Protein AF-A0A8C9Z9M4-F1 (afdb_monomer_lite)

Secondary structure (DSSP, 8-state):
-HHHHHHHHHHHHHHHT-----HHHHHTT-SSSPPTTPEEETTEEE----S---HHHHHHHHHHTT--SPPP-SHHHHHHHHHHHHHHHSS------S---HHHHHHHHHHHHHHHHHHHHHHHHHHHHHHHHHHHHHHHHHHHH-TT-HHHHHHHHHHHHHHHHHHHHHHHHHH-

pLDDT: mean 79.21, std 14.7, range [43.72, 97.38]

Structure (mmCIF, N/CA/C/O backbone):
data_AF-A0A8C9Z9M4-F1
#
_entry.id   AF-A0A8C9Z9M4-F1
#
loop_
_atom_site.group_PDB
_atom_site.id
_atom_site.type_symbol
_atom_site.label_atom_id
_atom_site.label_alt_id
_atom_site.label_comp_id
_atom_site.label_asym_id
_atom_site.label_entity_id
_atom_site.label_seq_id
_atom_site.pdbx_PDB_ins_code
_atom_site.Cartn_x
_atom_site.Cartn_y
_atom_site.Cartn_z
_atom_site.occupancy
_atom_site.B_iso_or_equiv
_atom_site.auth_seq_id
_atom_site.auth_comp_id
_atom_site.auth_asym_id
_atom_site.auth_atom_id
_atom_site.pdbx_PDB_model_num
ATOM 1 N N . MET A 1 1 ? -12.609 -60.861 -21.461 1.00 54.47 1 MET A N 1
ATOM 2 C CA . MET A 1 1 ? -13.463 -59.685 -21.763 1.00 54.47 1 MET A CA 1
ATOM 3 C C . MET A 1 1 ? -13.502 -58.606 -20.670 1.00 54.47 1 MET A C 1
ATOM 5 O O . MET A 1 1 ? -13.906 -57.502 -20.987 1.00 54.47 1 MET A O 1
ATOM 9 N N . LYS A 1 2 ? -13.066 -58.858 -19.421 1.00 51.56 2 LYS A N 1
ATOM 10 C CA . LYS A 1 2 ? -13.095 -57.855 -18.329 1.00 51.56 2 LYS A CA 1
ATOM 11 C C . LYS A 1 2 ? -11.862 -56.932 -18.257 1.00 51.56 2 LYS A C 1
ATOM 13 O O . LYS A 1 2 ? -11.865 -55.962 -17.517 1.00 51.56 2 LYS A O 1
ATOM 18 N N . THR A 1 3 ? -10.805 -57.234 -19.012 1.00 56.97 3 THR A N 1
ATOM 19 C CA . THR A 1 3 ? -9.546 -56.468 -19.024 1.00 56.97 3 THR A CA 1
ATOM 20 C C . THR A 1 3 ? -9.595 -55.277 -19.985 1.00 56.97 3 THR A C 1
ATOM 22 O O . THR A 1 3 ? -9.085 -54.212 -19.662 1.00 56.97 3 THR A O 1
ATOM 25 N N . LEU A 1 4 ? -10.284 -55.415 -21.123 1.00 57.81 4 LEU A N 1
ATOM 26 C CA . LEU A 1 4 ? -10.460 -54.353 -22.127 1.00 57.81 4 LEU A CA 1
ATOM 27 C C . LEU A 1 4 ? -11.249 -53.146 -21.592 1.00 57.81 4 LEU A C 1
ATOM 29 O O . LEU A 1 4 ? -10.929 -52.007 -21.919 1.00 57.81 4 LEU A O 1
ATOM 33 N N . THR A 1 5 ? -12.234 -53.380 -20.721 1.00 62.72 5 THR A N 1
ATOM 34 C CA . THR A 1 5 ? -13.031 -52.315 -20.092 1.00 62.72 5 THR A CA 1
ATOM 35 C C . THR A 1 5 ? -12.212 -51.471 -19.118 1.00 62.72 5 THR A C 1
ATOM 37 O O . THR A 1 5 ? -12.442 -50.273 -19.008 1.00 62.72 5 THR A O 1
ATOM 40 N N . VAL A 1 6 ? -11.224 -52.069 -18.443 1.00 65.25 6 VAL A N 1
ATOM 41 C CA . VAL A 1 6 ? -10.345 -51.347 -17.510 1.00 65.25 6 VAL A CA 1
ATOM 42 C C . VAL A 1 6 ? -9.398 -50.420 -18.271 1.00 65.25 6 VAL A C 1
ATOM 44 O O . VAL A 1 6 ? -9.264 -49.259 -17.898 1.00 65.25 6 VAL A O 1
ATOM 47 N N . PHE A 1 7 ? -8.816 -50.883 -19.383 1.00 65.38 7 PHE A N 1
ATOM 48 C CA . PHE A 1 7 ? -7.978 -50.034 -20.238 1.00 65.38 7 PHE A CA 1
ATOM 49 C C . PHE A 1 7 ? -8.758 -48.856 -20.832 1.00 65.38 7 PHE A C 1
ATOM 51 O O . PHE A 1 7 ? -8.265 -47.731 -20.816 1.00 65.38 7 PHE A O 1
ATOM 58 N N . ALA A 1 8 ? -9.997 -49.087 -21.279 1.00 67.12 8 ALA A N 1
ATOM 59 C CA . ALA A 1 8 ? -10.853 -48.021 -21.793 1.00 67.12 8 ALA A CA 1
ATOM 60 C C . ALA A 1 8 ? -11.155 -46.950 -20.727 1.00 67.12 8 ALA A C 1
ATOM 62 O O . ALA A 1 8 ? -11.080 -45.758 -21.019 1.00 67.12 8 ALA A O 1
ATOM 63 N N . LEU A 1 9 ? -11.432 -47.356 -19.482 1.00 66.75 9 LEU A N 1
ATOM 64 C CA . LEU A 1 9 ? -11.691 -46.423 -18.380 1.00 66.75 9 LEU A CA 1
ATOM 65 C C . LEU A 1 9 ? -10.443 -45.620 -17.989 1.00 66.75 9 LEU A C 1
ATOM 67 O O . LEU A 1 9 ? -10.549 -44.416 -17.774 1.00 66.75 9 LEU A O 1
ATOM 71 N N . VAL A 1 10 ? -9.260 -46.243 -17.959 1.00 68.81 10 VAL A N 1
ATOM 72 C CA . VAL A 1 10 ? -7.996 -45.529 -17.700 1.00 68.81 10 VAL A CA 1
ATOM 73 C C . VAL A 1 10 ? -7.737 -44.472 -18.779 1.00 68.81 10 VAL A C 1
ATOM 75 O O . VAL A 1 10 ? -7.421 -43.333 -18.441 1.00 68.81 10 VAL A O 1
ATOM 78 N N . CYS A 1 11 ? -7.957 -44.797 -20.059 1.00 64.44 11 CYS A N 1
ATOM 79 C CA . CYS A 1 11 ? -7.807 -43.838 -21.159 1.00 64.44 11 CYS A CA 1
ATOM 80 C C . CYS A 1 11 ? -8.775 -42.647 -21.050 1.00 64.44 11 CYS A C 1
ATOM 82 O O . CYS A 1 11 ? -8.369 -41.502 -21.260 1.00 64.44 11 CYS A O 1
ATOM 84 N N . VAL A 1 12 ? -10.034 -42.890 -20.673 1.00 68.12 12 VAL A N 1
ATOM 85 C CA . VAL A 1 12 ? -11.034 -41.825 -20.474 1.00 68.12 12 VAL A CA 1
ATOM 86 C C . VAL A 1 12 ? -10.649 -40.912 -19.307 1.00 68.12 12 VAL A C 1
ATOM 88 O O . VAL A 1 12 ? -10.743 -39.693 -19.435 1.00 68.12 12 VAL A O 1
ATOM 91 N N . MET A 1 13 ? -10.134 -41.465 -18.205 1.00 62.75 13 MET A N 1
ATOM 92 C CA . MET A 1 13 ? -9.683 -40.662 -17.061 1.00 62.75 13 MET A CA 1
ATOM 93 C C . MET A 1 13 ? -8.440 -39.827 -17.396 1.00 62.75 13 MET A C 1
ATOM 95 O O . MET A 1 13 ? -8.380 -38.663 -17.008 1.00 62.75 13 MET A O 1
ATOM 99 N N . THR A 1 14 ? -7.501 -40.359 -18.191 1.00 62.84 14 THR A N 1
ATOM 100 C CA . THR A 1 14 ? -6.359 -39.564 -18.681 1.00 62.84 14 THR A CA 1
ATOM 101 C C . THR A 1 14 ? -6.786 -38.442 -19.630 1.00 62.84 14 THR A C 1
ATOM 103 O O . THR A 1 14 ? -6.194 -37.363 -19.601 1.00 62.84 14 THR A O 1
ATOM 106 N N . ALA A 1 15 ? -7.838 -38.659 -20.427 1.00 60.19 15 ALA A N 1
ATOM 107 C CA . ALA A 1 15 ? -8.391 -37.638 -21.313 1.00 60.19 15 ALA A CA 1
ATOM 108 C C . ALA A 1 15 ? -9.146 -36.543 -20.537 1.00 60.19 15 ALA A C 1
ATOM 110 O O . ALA A 1 15 ? -9.019 -35.369 -20.875 1.00 60.19 15 ALA A O 1
ATOM 111 N N . LEU A 1 16 ? -9.872 -36.895 -19.465 1.00 56.44 16 LEU A N 1
ATOM 112 C CA . LEU A 1 16 ? -10.585 -35.919 -18.628 1.00 56.44 16 LEU A CA 1
ATOM 113 C C . LEU A 1 16 ? -9.650 -35.032 -17.794 1.00 56.44 16 LEU A C 1
ATOM 115 O O . LEU A 1 16 ? -9.983 -33.879 -17.536 1.00 56.44 16 LEU A O 1
ATOM 119 N N . THR A 1 17 ? -8.472 -35.523 -17.402 1.00 57.97 17 THR A N 1
ATOM 120 C CA . THR A 1 17 ? -7.448 -34.688 -16.743 1.00 57.97 17 THR A CA 1
ATOM 121 C C . THR A 1 17 ? -6.651 -33.822 -17.720 1.00 57.97 17 THR A C 1
ATOM 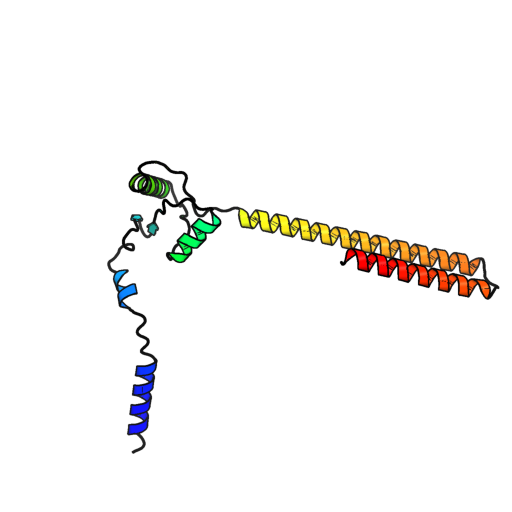123 O O . THR A 1 17 ? -5.842 -32.999 -17.299 1.00 57.97 17 THR A O 1
ATOM 126 N N . GLY A 1 18 ? -6.899 -33.962 -19.024 1.00 56.34 18 GLY A N 1
ATOM 127 C CA . GLY A 1 18 ? -6.323 -33.147 -20.087 1.00 56.34 18 GLY A CA 1
ATOM 128 C C . GLY A 1 18 ? -6.957 -31.762 -20.209 1.00 56.34 18 GLY A C 1
ATOM 129 O O . GLY A 1 18 ? -7.187 -31.295 -21.321 1.00 56.34 18 GLY A O 1
ATOM 130 N N . ALA A 1 19 ? -7.209 -31.068 -19.096 1.00 50.31 19 ALA A N 1
ATOM 131 C CA . ALA A 1 19 ? -7.224 -29.614 -19.140 1.00 50.31 19 ALA A CA 1
ATOM 132 C C . ALA A 1 19 ? -5.768 -29.184 -19.342 1.00 50.31 19 ALA A C 1
ATOM 134 O O . ALA A 1 19 ? -5.029 -28.940 -18.388 1.00 50.31 19 ALA A O 1
ATOM 135 N N . ALA A 1 20 ? -5.333 -29.140 -20.601 1.00 52.22 20 ALA A N 1
ATOM 136 C CA . ALA A 1 20 ? -4.168 -28.368 -20.983 1.00 52.22 20 ALA A CA 1
ATOM 137 C C . ALA A 1 20 ? -4.500 -26.897 -20.696 1.00 52.22 20 ALA A C 1
ATOM 139 O O . ALA A 1 20 ? -4.894 -26.147 -21.586 1.00 52.22 20 ALA A O 1
ATOM 140 N N . ALA A 1 21 ? -4.382 -26.488 -19.428 1.00 51.84 21 ALA A N 1
ATOM 141 C CA . ALA A 1 21 ? -4.087 -25.106 -19.109 1.00 51.84 21 ALA A CA 1
ATOM 142 C C . ALA A 1 21 ? -2.907 -24.743 -20.003 1.00 51.84 21 ALA A C 1
ATOM 144 O O . ALA A 1 21 ? -1.913 -25.470 -20.015 1.00 51.84 21 ALA A O 1
ATOM 145 N N . ASP A 1 22 ? -3.082 -23.721 -20.834 1.00 50.69 22 ASP A N 1
ATOM 146 C CA . ASP A 1 22 ? -2.163 -23.382 -21.907 1.00 50.69 22 ASP A CA 1
ATOM 147 C C . ASP A 1 22 ? -0.747 -23.160 -21.354 1.00 50.69 22 ASP A C 1
ATOM 149 O O . ASP A 1 22 ? -0.360 -22.067 -20.934 1.00 50.69 22 ASP A O 1
ATOM 153 N N . VAL A 1 23 ? 0.050 -24.231 -21.361 1.00 53.31 23 VAL A N 1
ATOM 154 C CA . VAL A 1 23 ? 1.453 -24.229 -20.952 1.00 53.31 23 VAL A CA 1
ATOM 155 C C . VAL A 1 23 ? 2.251 -23.299 -21.870 1.00 53.31 23 VAL A C 1
ATOM 157 O O . VAL A 1 23 ? 3.369 -22.941 -21.520 1.00 53.31 23 VAL A O 1
ATOM 160 N N . ASN A 1 24 ? 1.703 -22.845 -23.008 1.00 52.72 24 ASN A N 1
ATOM 161 C CA . ASN A 1 24 ? 2.355 -21.886 -23.896 1.00 52.72 24 ASN A CA 1
ATOM 162 C C . ASN A 1 24 ? 2.275 -20.438 -23.389 1.00 52.72 24 ASN A C 1
ATOM 164 O O . ASN A 1 24 ? 3.227 -19.689 -23.628 1.00 52.72 24 ASN A O 1
ATOM 168 N N . LEU A 1 25 ? 1.237 -20.049 -22.632 1.00 55.38 25 LEU A N 1
ATOM 169 C CA . LEU A 1 25 ? 1.195 -18.732 -21.974 1.00 55.38 25 LEU A CA 1
ATOM 170 C C . LEU A 1 25 ? 2.259 -18.638 -20.875 1.00 55.38 25 LEU A C 1
ATOM 172 O O . LEU A 1 25 ? 2.975 -17.643 -20.803 1.00 55.38 25 LEU A O 1
ATOM 176 N N . VAL A 1 26 ? 2.447 -19.718 -20.108 1.00 54.59 26 VAL A N 1
ATOM 177 C CA . VAL A 1 26 ? 3.501 -19.815 -19.084 1.00 54.59 26 VAL A CA 1
ATOM 178 C C . VAL A 1 26 ? 4.885 -20.063 -19.711 1.00 54.59 26 VAL A C 1
ATOM 180 O O . VAL A 1 26 ? 5.880 -19.506 -19.256 1.00 54.59 26 VAL A O 1
ATOM 183 N N . LYS A 1 27 ? 5.003 -20.823 -20.811 1.00 43.72 27 LYS A N 1
ATOM 184 C CA . LYS A 1 27 ? 6.298 -21.052 -21.496 1.00 43.72 27 LYS A CA 1
ATOM 185 C C . LYS A 1 27 ? 6.869 -19.803 -22.153 1.00 43.72 27 LYS A C 1
ATOM 187 O O . LYS A 1 27 ? 8.088 -19.733 -22.325 1.00 43.72 27 LYS A O 1
ATOM 192 N N . ARG A 1 28 ? 6.047 -18.806 -22.502 1.00 46.56 28 ARG A N 1
ATOM 193 C CA . ARG A 1 28 ? 6.562 -17.522 -23.006 1.00 46.56 28 ARG A CA 1
ATOM 194 C C . ARG A 1 28 ? 7.349 -16.756 -21.935 1.00 46.56 28 ARG A C 1
ATOM 196 O O . ARG A 1 28 ? 8.153 -15.899 -22.285 1.00 46.56 28 ARG A O 1
ATOM 203 N N . TRP A 1 29 ? 7.160 -17.098 -20.660 1.00 51.06 29 TRP A N 1
ATOM 204 C CA . TRP A 1 29 ? 7.782 -16.451 -19.502 1.00 51.06 29 TRP A CA 1
ATOM 205 C C . TRP A 1 29 ? 9.171 -17.014 -19.158 1.00 51.06 29 TRP A C 1
ATOM 207 O O . TRP A 1 29 ? 9.899 -16.434 -18.362 1.00 51.06 29 TRP A O 1
ATOM 217 N N . ALA A 1 30 ? 9.578 -18.129 -19.773 1.00 49.97 30 ALA A N 1
ATOM 218 C CA . ALA A 1 30 ? 10.751 -18.894 -19.346 1.00 49.97 30 ALA A CA 1
ATOM 219 C C . ALA A 1 30 ? 12.007 -18.714 -20.220 1.00 49.97 30 ALA A C 1
ATOM 221 O O . ALA A 1 30 ? 12.998 -19.410 -20.010 1.00 49.97 30 ALA A O 1
ATOM 222 N N . ARG A 1 31 ? 12.033 -17.768 -21.174 1.00 49.09 31 ARG A N 1
ATOM 223 C CA . ARG A 1 31 ? 13.299 -17.336 -21.808 1.00 49.09 31 ARG A CA 1
ATOM 224 C C . ARG A 1 31 ? 13.931 -16.184 -21.018 1.00 49.09 31 ARG A C 1
ATOM 226 O O . ARG A 1 31 ? 14.171 -15.114 -21.559 1.00 49.09 31 ARG A O 1
ATOM 233 N N . GLY A 1 32 ? 14.154 -16.405 -19.721 1.00 56.56 32 GLY A N 1
ATOM 234 C CA . GLY A 1 32 ? 15.050 -15.603 -18.876 1.00 56.56 32 GLY A CA 1
ATOM 235 C C . GLY A 1 32 ? 14.776 -14.095 -18.779 1.00 56.56 32 GLY A C 1
ATOM 236 O O . GLY A 1 32 ? 15.725 -13.346 -18.557 1.00 56.56 32 GLY A O 1
ATOM 237 N N . GLY A 1 33 ? 13.536 -13.624 -18.944 1.00 73.81 33 GLY A N 1
ATOM 238 C CA . GLY A 1 33 ? 13.220 -12.192 -18.966 1.00 73.81 33 GLY A CA 1
ATOM 239 C C . GLY A 1 33 ? 11.815 -11.853 -18.469 1.00 73.81 33 GLY A C 1
ATOM 240 O O . GLY A 1 33 ? 10.979 -12.734 -18.293 1.00 73.81 33 GLY A O 1
ATOM 241 N N . CYS A 1 34 ? 11.581 -10.562 -18.231 1.00 85.56 34 CYS A N 1
ATOM 242 C CA . CYS A 1 34 ? 10.280 -10.023 -17.842 1.00 85.56 34 CYS A CA 1
ATOM 243 C C . CYS A 1 34 ? 9.257 -10.096 -18.987 1.00 85.56 34 CYS A C 1
ATOM 245 O O . CYS A 1 34 ? 9.635 -10.231 -20.154 1.00 85.56 34 CYS A O 1
ATOM 247 N N . TYR A 1 35 ? 7.961 -9.983 -18.669 1.00 80.62 35 TYR A N 1
ATOM 248 C CA . TYR A 1 35 ? 6.912 -9.885 -19.692 1.00 80.62 35 TYR A CA 1
ATOM 249 C C . TYR A 1 35 ? 7.156 -8.688 -20.617 1.00 80.62 35 TYR A C 1
ATOM 251 O O . TYR A 1 35 ? 7.773 -7.699 -20.227 1.00 80.62 35 TYR A O 1
ATOM 259 N N . GLY A 1 36 ? 6.653 -8.757 -21.851 1.00 82.12 36 GLY A N 1
ATOM 260 C CA . GLY A 1 36 ? 6.744 -7.629 -22.780 1.00 82.12 36 GLY A CA 1
ATOM 261 C C . GLY A 1 36 ? 6.171 -6.353 -22.153 1.00 82.12 36 GLY A C 1
ATOM 262 O O . GLY A 1 36 ? 5.072 -6.379 -21.604 1.00 82.12 36 GLY A O 1
ATOM 263 N N . GLY A 1 37 ? 6.937 -5.260 -22.205 1.00 83.75 37 GLY A N 1
ATOM 264 C CA . GLY A 1 37 ? 6.591 -3.979 -21.578 1.00 83.75 37 GLY A CA 1
ATOM 265 C C . GLY A 1 37 ? 7.088 -3.805 -20.138 1.00 83.75 37 GLY A C 1
ATOM 266 O O . GLY A 1 37 ? 7.022 -2.697 -19.619 1.00 83.75 37 GLY A O 1
ATOM 267 N N . TRP A 1 38 ? 7.623 -4.854 -19.506 1.00 92.06 38 TRP A N 1
ATOM 268 C CA . TRP A 1 38 ? 8.222 -4.773 -18.175 1.00 92.06 38 TRP A CA 1
ATOM 269 C C . TRP A 1 38 ? 9.739 -4.608 -18.264 1.00 92.06 38 TRP A C 1
ATOM 271 O O . TRP A 1 38 ? 10.419 -5.313 -19.014 1.00 92.06 38 TRP A O 1
ATOM 281 N N . SER A 1 39 ? 10.276 -3.723 -17.436 1.00 91.12 39 SER A N 1
ATOM 282 C CA . SER A 1 39 ? 11.708 -3.469 -17.319 1.00 91.12 39 SER A CA 1
ATOM 283 C C . SER A 1 39 ? 12.322 -4.378 -16.266 1.00 91.12 39 SER A C 1
ATOM 285 O O . SER A 1 39 ? 11.855 -4.443 -15.127 1.00 91.12 39 SER A O 1
ATOM 287 N N . ARG A 1 40 ? 13.379 -5.095 -16.650 1.00 91.06 40 ARG A N 1
ATOM 288 C CA . ARG A 1 40 ? 14.114 -5.975 -15.743 1.00 91.06 40 ARG A CA 1
ATOM 289 C C . ARG A 1 40 ? 15.196 -5.196 -15.014 1.00 91.06 40 ARG A C 1
ATOM 291 O O . ARG A 1 40 ? 16.058 -4.606 -15.656 1.00 91.06 40 ARG A O 1
ATOM 298 N N . PHE A 1 41 ? 15.217 -5.314 -13.694 1.00 89.81 41 PHE A N 1
ATOM 299 C CA . PHE A 1 41 ? 16.342 -4.892 -12.871 1.00 89.81 41 PHE A CA 1
ATOM 300 C C . PHE A 1 41 ? 16.659 -5.998 -11.866 1.00 89.81 41 PHE A C 1
ATOM 302 O O . PHE A 1 41 ? 15.801 -6.402 -11.080 1.00 89.81 41 PHE A O 1
ATOM 309 N N . ASN A 1 42 ? 17.883 -6.526 -11.926 1.00 87.94 42 ASN A N 1
ATOM 310 C CA . ASN A 1 42 ? 18.307 -7.730 -11.206 1.00 87.94 42 ASN A CA 1
ATOM 311 C C . ASN A 1 42 ? 17.387 -8.943 -11.477 1.00 87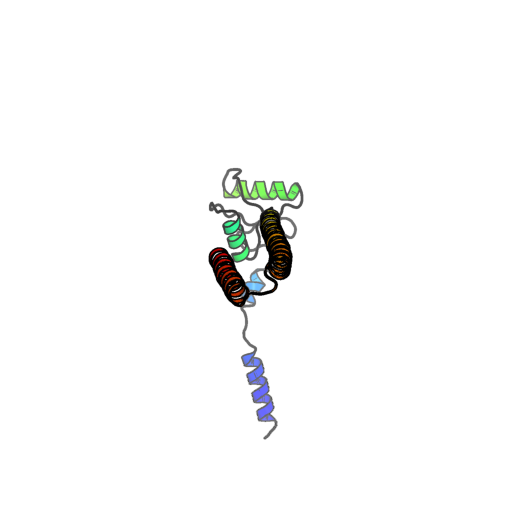.94 42 ASN A C 1
ATOM 313 O O . ASN A 1 42 ? 17.252 -9.420 -12.613 1.00 87.94 42 ASN A O 1
ATOM 317 N N . ASP A 1 43 ? 16.783 -9.466 -10.419 1.00 89.25 43 ASP A N 1
ATOM 318 C CA . ASP A 1 43 ? 15.869 -10.603 -10.367 1.00 89.25 43 ASP A CA 1
ATOM 319 C C . ASP A 1 43 ? 14.390 -10.175 -10.384 1.00 89.25 43 ASP A C 1
ATOM 321 O O . ASP A 1 43 ? 13.504 -11.013 -10.227 1.00 89.25 43 ASP A O 1
ATOM 325 N N . ARG A 1 44 ? 14.108 -8.881 -10.589 1.00 91.50 44 ARG A N 1
ATOM 326 C CA . ARG A 1 44 ? 12.758 -8.307 -10.534 1.00 91.50 44 ARG A CA 1
ATOM 327 C C . ARG A 1 44 ? 12.356 -7.636 -11.840 1.00 91.50 44 ARG A C 1
ATOM 329 O O . ARG A 1 44 ? 13.186 -7.180 -12.627 1.00 91.50 44 ARG A O 1
ATOM 336 N N . CYS A 1 45 ? 11.046 -7.550 -12.024 1.00 93.56 45 CYS A N 1
ATOM 337 C CA . CYS A 1 45 ? 10.400 -6.899 -13.150 1.00 93.56 45 CYS A CA 1
ATOM 338 C C . CYS A 1 45 ? 9.564 -5.728 -12.646 1.00 93.56 45 CYS A C 1
ATOM 340 O O . CYS A 1 45 ? 8.813 -5.876 -11.682 1.00 93.56 45 CYS A O 1
ATOM 342 N N . PHE A 1 46 ? 9.671 -4.588 -13.320 1.00 94.44 46 PHE A N 1
ATOM 343 C CA . PHE A 1 46 ? 8.954 -3.365 -12.982 1.00 94.44 46 PHE A CA 1
ATOM 344 C C . PHE A 1 46 ? 8.177 -2.848 -14.187 1.00 94.44 46 PHE A C 1
ATOM 346 O O . PHE A 1 46 ? 8.636 -2.941 -15.324 1.00 94.44 46 PHE A O 1
ATOM 353 N N . PHE A 1 47 ? 7.003 -2.288 -13.929 1.00 94.31 47 PHE A N 1
ATOM 354 C CA . PHE A 1 47 ? 6.150 -1.672 -14.935 1.00 94.31 47 PHE A CA 1
ATOM 355 C C . PHE A 1 47 ? 5.692 -0.313 -14.423 1.00 94.31 47 PHE A C 1
ATOM 357 O O . PHE A 1 47 ? 5.348 -0.178 -13.249 1.00 94.31 47 PHE A O 1
ATOM 364 N N . TYR A 1 48 ? 5.702 0.683 -15.303 1.00 94.69 48 TYR A N 1
ATOM 365 C CA . TYR A 1 48 ? 5.212 2.018 -14.998 1.00 94.69 48 TYR A CA 1
ATOM 366 C C . TYR A 1 48 ? 3.892 2.260 -15.725 1.00 94.69 48 TYR A C 1
ATOM 368 O O . TYR A 1 48 ? 3.829 2.192 -16.951 1.00 94.69 48 TYR A O 1
ATOM 376 N N . ASP A 1 49 ? 2.847 2.562 -14.957 1.00 94.62 49 ASP A N 1
ATOM 377 C CA . ASP A 1 49 ? 1.543 2.952 -15.479 1.00 94.62 49 ASP A CA 1
ATOM 378 C C . ASP A 1 49 ? 1.365 4.472 -15.315 1.00 94.62 49 ASP A C 1
ATOM 380 O O . ASP A 1 49 ? 1.292 4.951 -14.182 1.00 94.62 49 ASP A O 1
ATOM 384 N N . PRO A 1 50 ? 1.294 5.253 -16.407 1.00 93.12 50 PRO A N 1
ATOM 385 C CA . PRO A 1 50 ? 1.216 6.712 -16.329 1.00 93.12 50 PRO A CA 1
ATOM 386 C C . PRO A 1 50 ? -0.167 7.236 -15.913 1.00 93.12 50 PRO A C 1
ATOM 388 O O . PRO A 1 50 ? -0.342 8.450 -15.762 1.00 93.12 50 PRO A O 1
ATOM 391 N N . ARG A 1 51 ? -1.180 6.367 -15.791 1.00 94.62 51 ARG A N 1
ATOM 392 C CA . ARG A 1 51 ? -2.554 6.789 -15.497 1.00 94.62 51 ARG A CA 1
ATOM 393 C C . ARG A 1 51 ? -2.668 7.264 -14.042 1.00 94.62 51 ARG A C 1
ATOM 395 O O . ARG A 1 51 ? -2.313 6.515 -13.134 1.00 94.62 51 ARG A O 1
ATOM 402 N N . PRO A 1 52 ? -3.226 8.462 -13.783 1.00 94.25 52 PRO A N 1
ATOM 403 C CA . PRO A 1 52 ? -3.420 8.941 -12.422 1.00 94.25 52 PRO A CA 1
ATOM 404 C C . PRO A 1 52 ? -4.463 8.084 -11.698 1.00 94.25 52 PRO A C 1
ATOM 406 O O . PRO A 1 52 ? -5.576 7.863 -12.185 1.00 94.25 52 PRO A O 1
ATOM 409 N N . MET A 1 53 ? -4.098 7.599 -10.516 1.00 95.69 53 MET A N 1
ATOM 410 C CA . MET A 1 53 ? -4.933 6.744 -9.677 1.00 95.69 53 MET A CA 1
ATOM 411 C C . MET A 1 53 ? -4.733 7.102 -8.204 1.00 95.69 53 MET A C 1
ATOM 413 O O . MET A 1 53 ? -3.693 7.632 -7.820 1.00 95.69 53 MET A O 1
ATOM 417 N N . THR A 1 54 ? -5.717 6.789 -7.359 1.00 95.69 54 THR A N 1
ATOM 418 C CA . THR A 1 54 ? -5.491 6.748 -5.907 1.00 95.69 54 THR A CA 1
ATOM 419 C C . THR A 1 54 ? -4.571 5.575 -5.571 1.00 95.69 54 THR A C 1
ATOM 421 O O . THR A 1 54 ? -4.563 4.585 -6.304 1.00 95.69 54 THR A O 1
ATOM 424 N N . TRP A 1 55 ? -3.848 5.645 -4.448 1.00 94.88 55 TRP A N 1
ATOM 425 C CA . TRP A 1 55 ? -2.946 4.569 -4.010 1.00 94.88 55 TRP A CA 1
ATOM 426 C C . TRP A 1 55 ? -3.630 3.189 -4.038 1.00 94.88 55 TRP A C 1
ATOM 428 O O . TRP A 1 55 ? -3.148 2.262 -4.681 1.00 94.88 55 TRP A O 1
ATOM 438 N N . ALA A 1 56 ? -4.837 3.087 -3.466 1.00 94.75 56 ALA A N 1
ATOM 439 C CA . ALA A 1 56 ? -5.595 1.834 -3.413 1.00 94.75 56 ALA A CA 1
ATOM 440 C C . ALA A 1 56 ? -6.022 1.306 -4.795 1.00 94.75 56 ALA A C 1
ATOM 442 O O . ALA A 1 56 ? -6.175 0.100 -4.980 1.00 94.75 56 ALA A O 1
ATOM 443 N N . LYS A 1 57 ? -6.251 2.192 -5.773 1.00 97.00 57 LYS A N 1
ATOM 444 C CA . LYS A 1 57 ? -6.588 1.788 -7.145 1.00 97.00 57 LYS A CA 1
ATOM 445 C C . LYS A 1 57 ? -5.339 1.389 -7.932 1.00 97.00 57 LYS A C 1
ATOM 447 O O . LYS A 1 57 ? -5.423 0.468 -8.739 1.00 97.00 57 LYS A O 1
ATOM 452 N N . ALA A 1 58 ? -4.209 2.043 -7.672 1.00 97.12 58 ALA A N 1
ATOM 453 C CA . ALA A 1 58 ? -2.920 1.686 -8.249 1.00 97.12 58 ALA A CA 1
ATOM 454 C C . ALA A 1 58 ? -2.463 0.295 -7.778 1.00 97.12 58 ALA A C 1
ATOM 456 O O . ALA A 1 58 ? -2.108 -0.525 -8.619 1.00 97.12 58 ALA A O 1
ATOM 457 N N . GLU A 1 59 ? -2.586 -0.010 -6.479 1.00 96.81 59 GLU A N 1
ATOM 458 C CA . GLU A 1 59 ? -2.269 -1.340 -5.933 1.00 96.81 59 GLU A CA 1
ATOM 459 C C . GLU A 1 59 ? -3.105 -2.437 -6.599 1.00 96.81 59 GLU A C 1
ATOM 461 O O . GLU A 1 59 ? -2.554 -3.355 -7.200 1.00 96.81 59 GLU A O 1
ATOM 466 N N . LYS A 1 60 ? -4.434 -2.276 -6.634 1.00 96.88 60 LYS A N 1
ATOM 467 C CA . LYS A 1 60 ? -5.334 -3.229 -7.309 1.00 96.88 60 LYS A CA 1
ATOM 468 C C . LYS A 1 60 ? -5.023 -3.411 -8.795 1.00 96.88 60 LYS A C 1
ATOM 470 O O . LYS A 1 60 ? -5.194 -4.498 -9.344 1.00 96.88 60 LYS A O 1
ATOM 475 N N . ASN A 1 61 ? -4.599 -2.345 -9.474 1.00 97.38 61 ASN A N 1
ATOM 476 C CA . ASN A 1 61 ? -4.178 -2.424 -10.870 1.00 97.38 61 ASN A CA 1
ATOM 477 C C . ASN A 1 61 ? -2.891 -3.256 -10.999 1.00 97.38 61 ASN A C 1
ATOM 479 O O . ASN A 1 61 ? -2.841 -4.145 -11.846 1.00 97.38 61 ASN A O 1
ATOM 483 N N . CYS A 1 62 ? -1.895 -3.047 -10.134 1.00 95.56 62 CYS A N 1
ATOM 484 C CA . CYS A 1 62 ? -0.682 -3.866 -10.097 1.00 95.56 62 CYS A CA 1
ATOM 485 C C . CYS A 1 62 ? -0.978 -5.344 -9.784 1.00 95.56 62 CYS A C 1
ATOM 487 O O . CYS A 1 62 ? -0.456 -6.211 -10.488 1.00 95.56 62 CYS A O 1
ATOM 489 N N . GLU A 1 63 ? -1.867 -5.630 -8.826 1.00 96.19 63 GLU A N 1
ATOM 490 C CA . GLU A 1 63 ? -2.338 -6.992 -8.509 1.00 96.19 63 GLU A CA 1
ATOM 491 C C . GLU A 1 63 ? -2.958 -7.673 -9.734 1.00 96.19 63 GLU A C 1
ATOM 493 O O . GLU A 1 63 ? -2.626 -8.814 -10.058 1.00 96.19 63 GLU A O 1
ATOM 498 N N . SER A 1 64 ? -3.804 -6.952 -10.480 1.00 95.75 64 SER A N 1
ATOM 499 C CA . SER A 1 64 ? -4.439 -7.477 -11.699 1.00 95.75 64 SER A CA 1
ATOM 500 C C . SER A 1 64 ? -3.444 -7.819 -12.816 1.00 95.75 64 SER A C 1
ATOM 502 O O . SER A 1 64 ? -3.738 -8.649 -13.676 1.00 95.75 64 SER A O 1
ATOM 504 N N . LEU A 1 65 ? -2.255 -7.209 -12.787 1.00 92.75 65 LEU A N 1
ATOM 505 C CA . LEU A 1 65 ? -1.155 -7.466 -13.718 1.00 92.75 65 LEU A CA 1
ATOM 506 C C . LEU A 1 65 ? -0.183 -8.549 -13.208 1.00 92.75 65 LEU A C 1
ATOM 508 O O . LEU A 1 65 ? 0.825 -8.820 -13.862 1.00 92.75 65 LEU A O 1
ATOM 512 N N . GLY A 1 66 ? -0.470 -9.170 -12.059 1.00 91.31 66 GLY A N 1
ATOM 513 C CA . GLY A 1 66 ? 0.368 -10.201 -11.443 1.00 91.31 66 GLY A CA 1
ATOM 514 C C . GLY A 1 66 ? 1.550 -9.657 -10.632 1.00 91.31 66 GLY A C 1
ATOM 515 O O . GLY A 1 66 ? 2.515 -10.388 -10.407 1.00 91.31 66 GLY A O 1
ATOM 516 N N . GLY A 1 67 ? 1.500 -8.387 -10.218 1.00 93.19 67 GLY A N 1
ATOM 517 C CA . GLY A 1 67 ? 2.501 -7.730 -9.373 1.00 93.19 67 GLY A CA 1
ATOM 518 C C . GLY A 1 67 ? 1.876 -7.014 -8.172 1.00 93.19 67 GLY A C 1
ATOM 519 O O . GLY A 1 67 ? 0.736 -7.261 -7.822 1.00 93.19 67 GLY A O 1
ATOM 520 N N . ASN A 1 68 ? 2.633 -6.117 -7.543 1.00 96.81 68 ASN A N 1
ATOM 521 C CA . ASN A 1 68 ? 2.179 -5.206 -6.479 1.00 96.81 68 ASN A CA 1
ATOM 522 C C . ASN A 1 68 ? 2.827 -3.836 -6.738 1.00 96.81 68 ASN A C 1
ATOM 524 O O . ASN A 1 68 ? 3.756 -3.764 -7.561 1.00 96.81 68 ASN A O 1
ATOM 528 N N . LEU A 1 69 ? 2.411 -2.762 -6.057 1.00 96.94 69 LEU A N 1
ATOM 529 C CA . LEU A 1 69 ? 3.175 -1.513 -6.117 1.00 96.94 69 LEU A CA 1
ATOM 530 C C . LEU A 1 69 ? 4.629 -1.761 -5.694 1.00 96.94 69 LEU A C 1
ATOM 532 O O . LEU A 1 69 ? 4.938 -2.562 -4.807 1.00 96.94 69 LEU A O 1
ATOM 536 N N . ALA A 1 70 ? 5.551 -1.069 -6.361 1.00 95.94 70 ALA A N 1
ATOM 537 C CA . ALA A 1 70 ? 6.972 -1.318 -6.189 1.00 95.94 70 ALA A CA 1
ATOM 538 C C . ALA A 1 70 ? 7.415 -1.027 -4.746 1.00 95.94 70 ALA A C 1
ATOM 540 O O . ALA A 1 70 ? 7.179 0.054 -4.214 1.00 95.94 70 ALA A O 1
ATOM 541 N N . SER A 1 71 ? 8.105 -1.979 -4.122 1.00 95.00 71 SER A N 1
ATOM 542 C CA . SER A 1 71 ? 8.914 -1.732 -2.927 1.00 95.00 71 SER A CA 1
ATOM 543 C C . SER A 1 71 ? 10.348 -1.445 -3.342 1.00 95.00 71 SER A C 1
ATOM 545 O O . SER A 1 71 ? 10.893 -2.208 -4.137 1.00 95.00 71 SER A O 1
ATOM 547 N N . VAL A 1 72 ? 10.943 -0.385 -2.789 1.00 93.38 72 VAL A N 1
ATOM 548 C CA . VAL A 1 72 ? 12.321 0.045 -3.067 1.00 93.38 72 VAL A CA 1
ATOM 549 C C . VAL A 1 72 ? 13.249 -0.513 -1.994 1.00 93.38 72 VAL A C 1
ATOM 551 O O . VAL A 1 72 ? 13.091 -0.197 -0.817 1.00 93.38 72 VAL A O 1
ATOM 554 N N . ARG A 1 73 ? 14.216 -1.352 -2.379 1.00 91.81 73 ARG A N 1
ATOM 555 C CA . ARG A 1 73 ? 15.078 -2.060 -1.408 1.00 91.81 73 ARG A CA 1
ATOM 556 C C . ARG A 1 73 ? 16.420 -1.393 -1.147 1.00 91.81 73 ARG A C 1
ATOM 558 O O . ARG A 1 73 ? 17.062 -1.682 -0.144 1.00 91.81 73 ARG A O 1
ATOM 565 N N . ASN A 1 74 ? 16.885 -0.563 -2.072 1.00 92.25 74 ASN A N 1
ATOM 566 C CA . ASN A 1 74 ? 18.169 0.119 -1.980 1.00 92.25 74 ASN A CA 1
ATOM 567 C C . ASN A 1 74 ? 18.219 1.303 -2.954 1.00 92.25 74 ASN A C 1
ATOM 569 O O . ASN A 1 74 ? 17.335 1.483 -3.794 1.00 92.25 74 ASN A O 1
ATOM 573 N N . ILE A 1 75 ? 19.286 2.096 -2.847 1.00 94.19 75 ILE A N 1
ATOM 574 C CA . ILE A 1 75 ? 19.490 3.299 -3.658 1.00 94.19 75 ILE A CA 1
ATOM 575 C C .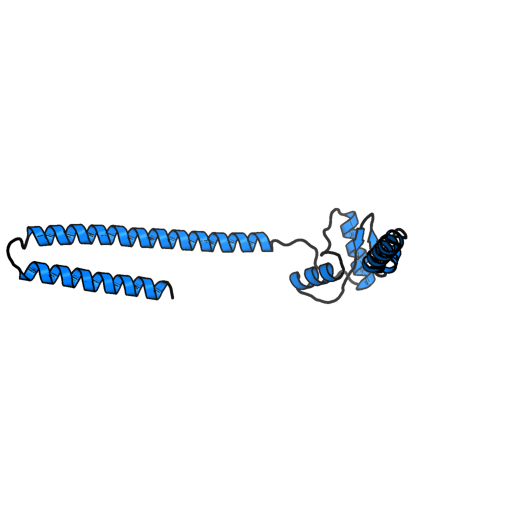 ILE A 1 75 ? 19.634 3.003 -5.159 1.00 94.19 75 ILE A C 1
ATOM 577 O O . ILE A 1 75 ? 19.188 3.790 -5.987 1.00 94.19 75 ILE A O 1
ATOM 581 N N . MET A 1 76 ? 20.200 1.850 -5.529 1.00 94.25 76 MET A N 1
ATOM 582 C CA . MET A 1 76 ? 20.351 1.472 -6.938 1.00 94.25 76 MET A CA 1
ATOM 583 C C . MET A 1 76 ? 18.990 1.198 -7.578 1.00 94.25 76 MET A C 1
ATOM 585 O O . MET A 1 76 ? 18.715 1.671 -8.677 1.00 94.25 76 MET A O 1
ATOM 589 N N . GLU A 1 77 ? 18.114 0.493 -6.862 1.00 93.69 77 GLU A N 1
ATOM 590 C CA . GLU A 1 77 ? 16.745 0.244 -7.303 1.00 93.69 77 GLU A CA 1
ATOM 591 C C . GLU A 1 77 ? 15.935 1.542 -7.395 1.00 93.69 77 GLU A C 1
ATOM 593 O O . GLU A 1 77 ? 15.207 1.744 -8.362 1.00 93.69 77 GLU A O 1
ATOM 598 N N . TYR A 1 78 ? 16.117 2.462 -6.441 1.00 94.00 78 TYR A N 1
ATOM 599 C CA . TYR A 1 78 ? 15.506 3.790 -6.501 1.00 94.00 78 TYR A CA 1
ATOM 600 C C . TYR A 1 78 ? 15.866 4.529 -7.799 1.00 94.00 78 TYR A C 1
ATOM 602 O O . TYR A 1 78 ? 14.980 5.027 -8.495 1.00 94.00 78 TYR A O 1
ATOM 610 N N . HIS A 1 79 ? 17.153 4.569 -8.155 1.00 94.88 79 HIS A N 1
ATOM 611 C CA . HIS A 1 79 ? 17.603 5.231 -9.379 1.00 94.88 79 HIS A CA 1
ATOM 612 C C . HIS A 1 79 ? 17.073 4.561 -10.645 1.00 94.88 79 HIS A C 1
ATOM 614 O O . HIS A 1 79 ? 16.716 5.261 -11.594 1.00 94.88 79 HIS A O 1
ATOM 620 N N . GLU A 1 80 ? 16.974 3.233 -10.661 1.00 94.50 80 GLU A N 1
ATOM 621 C CA . GLU A 1 80 ? 16.424 2.529 -11.817 1.00 94.50 80 GLU A CA 1
ATOM 622 C C . GLU A 1 80 ? 14.927 2.811 -11.998 1.00 94.50 80 GLU A C 1
ATOM 624 O O . GLU A 1 80 ? 14.476 3.063 -13.116 1.00 94.50 80 GLU A O 1
ATOM 629 N N . LEU A 1 81 ? 14.156 2.875 -10.908 1.00 94.31 81 LEU A N 1
ATOM 630 C CA . LEU A 1 81 ? 12.746 3.269 -10.970 1.00 94.31 81 LEU A CA 1
ATOM 631 C C . LEU A 1 81 ? 12.571 4.717 -11.439 1.00 94.31 81 LEU A C 1
ATOM 633 O O . LEU A 1 81 ? 11.709 4.991 -12.271 1.00 94.31 81 LEU A O 1
ATOM 637 N N . GLN A 1 82 ? 13.414 5.640 -10.968 1.00 95.31 82 GLN A N 1
ATOM 638 C CA . GLN A 1 82 ? 13.424 7.024 -11.455 1.00 95.31 82 GLN A CA 1
ATOM 639 C C . GLN A 1 82 ? 13.713 7.087 -12.962 1.00 95.31 82 GLN A C 1
ATOM 641 O O . GLN A 1 82 ? 13.049 7.824 -13.693 1.00 95.31 82 GLN A O 1
ATOM 646 N N . ARG A 1 83 ? 14.662 6.276 -13.448 1.00 94.69 83 ARG A N 1
ATOM 647 C CA . ARG A 1 83 ? 14.985 6.180 -14.877 1.00 94.69 83 ARG A CA 1
ATOM 648 C C . ARG A 1 83 ? 13.826 5.596 -15.682 1.00 94.69 83 ARG A C 1
ATOM 650 O O . ARG A 1 83 ? 13.543 6.088 -16.775 1.00 94.69 83 ARG A O 1
ATOM 657 N N . LEU A 1 84 ? 13.149 4.581 -15.146 1.00 94.31 84 LEU A N 1
ATOM 658 C CA . LEU A 1 84 ? 11.968 3.977 -15.756 1.00 94.31 84 LEU A CA 1
ATOM 659 C C . LEU A 1 84 ? 10.849 5.006 -15.932 1.00 94.31 84 LEU A C 1
ATOM 661 O O . LEU A 1 84 ? 10.303 5.114 -17.030 1.00 94.31 84 LEU A O 1
ATOM 665 N N . ILE A 1 85 ? 10.552 5.774 -14.880 1.00 94.88 85 ILE A N 1
ATOM 666 C CA . ILE A 1 85 ? 9.557 6.853 -14.913 1.00 94.88 85 ILE A CA 1
ATOM 667 C C . ILE A 1 85 ? 9.970 7.875 -15.975 1.00 94.88 85 ILE A C 1
ATOM 669 O O . ILE A 1 85 ? 9.253 8.045 -16.953 1.00 94.88 85 ILE A O 1
ATOM 673 N N . MET A 1 86 ? 11.177 8.441 -15.877 1.00 94.56 86 MET A N 1
ATOM 674 C CA . MET A 1 86 ? 11.685 9.435 -16.832 1.00 94.56 86 MET A CA 1
ATOM 675 C C . MET A 1 86 ? 11.613 8.961 -18.292 1.00 94.56 86 MET A C 1
ATOM 677 O O . MET A 1 86 ? 11.226 9.718 -19.176 1.00 94.56 86 MET A O 1
ATOM 681 N N . THR A 1 87 ? 11.950 7.699 -18.560 1.00 92.38 87 THR A N 1
ATOM 682 C CA . THR A 1 87 ? 11.935 7.149 -19.925 1.00 92.38 87 THR A CA 1
ATOM 683 C C . THR A 1 87 ? 10.516 7.033 -20.489 1.00 92.38 87 THR A C 1
ATOM 685 O O . THR A 1 87 ? 10.334 7.181 -21.694 1.00 92.38 87 THR A O 1
ATOM 688 N N . ASN A 1 88 ? 9.513 6.786 -19.640 1.00 91.12 88 ASN A N 1
ATOM 689 C CA . ASN A 1 88 ? 8.126 6.576 -20.066 1.00 91.12 88 ASN A CA 1
ATOM 690 C C . ASN A 1 88 ? 7.255 7.840 -19.987 1.00 91.12 88 ASN A C 1
ATOM 692 O O . ASN A 1 88 ? 6.315 7.967 -20.767 1.00 91.12 88 ASN A O 1
ATOM 696 N N . SER A 1 89 ? 7.526 8.758 -19.054 1.00 91.56 89 SER A N 1
ATOM 697 C CA . SER A 1 89 ? 6.768 10.007 -18.884 1.00 91.56 89 SER A CA 1
ATOM 698 C C . SER A 1 89 ? 7.494 11.255 -19.379 1.00 91.56 89 SER A C 1
ATOM 700 O O . SER A 1 89 ? 6.870 12.310 -19.418 1.00 91.56 89 SER A O 1
ATOM 702 N N . HIS A 1 90 ? 8.777 11.160 -19.745 1.00 91.50 90 HIS A N 1
ATOM 703 C CA . HIS A 1 90 ? 9.642 12.295 -20.108 1.00 91.50 90 HIS A CA 1
ATOM 704 C C . HIS A 1 90 ? 9.806 13.357 -19.005 1.00 91.50 90 HIS A C 1
ATOM 706 O O . HIS A 1 90 ? 10.283 14.459 -19.262 1.00 91.50 90 HIS A O 1
ATOM 712 N N . GLU A 1 91 ? 9.443 13.017 -17.769 1.00 91.12 91 GLU A N 1
ATOM 713 C CA . GLU A 1 91 ? 9.581 13.863 -16.585 1.00 91.12 91 GLU A CA 1
ATOM 714 C C . GLU A 1 91 ? 9.599 13.009 -15.307 1.00 91.12 91 GLU A C 1
ATOM 716 O O . GLU A 1 91 ? 9.127 11.869 -15.312 1.00 91.12 91 GLU A O 1
ATOM 721 N N . TYR A 1 92 ? 10.110 13.553 -14.199 1.00 87.19 92 TYR A N 1
ATOM 722 C CA . TYR A 1 92 ? 10.101 12.889 -12.889 1.00 87.19 92 TYR A CA 1
ATOM 723 C C . TYR A 1 92 ? 8.738 13.052 -12.201 1.00 87.19 92 TYR A C 1
ATOM 725 O O . TYR A 1 92 ? 8.577 13.886 -11.311 1.00 87.19 92 TYR A O 1
ATOM 733 N N . LYS A 1 93 ? 7.738 12.273 -12.628 1.00 89.00 93 LYS A N 1
ATOM 734 C CA . LYS A 1 93 ? 6.400 12.306 -12.018 1.00 89.00 93 LYS A CA 1
ATOM 735 C C . LYS A 1 93 ? 6.391 11.720 -10.610 1.00 89.00 93 LYS A C 1
ATOM 737 O O . LYS A 1 93 ? 6.943 10.642 -10.372 1.00 89.00 93 LYS A O 1
ATOM 742 N N . GLU A 1 94 ? 5.642 12.365 -9.717 1.00 91.50 94 GLU A N 1
ATOM 743 C CA . GLU A 1 94 ? 5.202 11.739 -8.470 1.00 91.50 94 GLU A CA 1
ATOM 744 C C . GLU A 1 94 ? 4.450 10.442 -8.794 1.00 91.50 94 GLU A C 1
ATOM 746 O O . GLU A 1 94 ? 3.496 10.430 -9.574 1.00 91.50 94 GLU A O 1
ATOM 751 N N . THR A 1 95 ? 4.931 9.330 -8.242 1.00 94.50 95 THR A N 1
ATOM 752 C CA . THR A 1 95 ? 4.483 7.981 -8.598 1.00 94.50 95 THR A CA 1
ATOM 753 C C . THR A 1 95 ? 4.310 7.159 -7.327 1.00 94.50 95 THR A C 1
ATOM 755 O O . THR A 1 95 ? 5.173 7.182 -6.449 1.00 94.50 95 THR A O 1
ATOM 758 N N . TRP A 1 96 ? 3.200 6.425 -7.222 1.00 96.56 96 TRP A N 1
ATOM 759 C CA . TRP A 1 96 ? 2.927 5.575 -6.064 1.00 96.56 96 TRP A CA 1
ATOM 760 C C . TRP A 1 96 ? 3.918 4.410 -5.949 1.00 96.56 96 TRP A C 1
ATOM 762 O O . TRP A 1 96 ? 4.294 3.789 -6.941 1.00 96.56 96 TRP A O 1
ATOM 772 N N . ILE A 1 97 ? 4.286 4.089 -4.708 1.00 95.25 97 ILE A N 1
ATOM 773 C CA . ILE A 1 97 ? 5.086 2.922 -4.315 1.00 95.25 97 ILE A CA 1
ATOM 774 C C . ILE A 1 97 ? 4.362 2.165 -3.187 1.00 95.25 97 ILE A C 1
ATOM 776 O O . ILE A 1 97 ? 3.421 2.686 -2.588 1.00 95.25 97 ILE A O 1
ATOM 780 N N . GLY A 1 98 ? 4.788 0.938 -2.885 1.00 93.94 98 GLY A N 1
ATOM 781 C CA . GLY A 1 98 ? 4.045 -0.009 -2.038 1.00 93.94 98 GLY A CA 1
ATOM 782 C C . GLY A 1 98 ? 4.051 0.251 -0.525 1.00 93.94 98 GLY A C 1
ATOM 783 O O . GLY A 1 98 ? 3.638 -0.620 0.233 1.00 93.94 98 GLY A O 1
ATOM 784 N N . GLY A 1 99 ? 4.526 1.404 -0.049 1.00 88.19 99 GLY A N 1
ATOM 785 C CA . GLY A 1 99 ? 4.462 1.757 1.375 1.00 88.19 99 GLY A CA 1
ATOM 786 C C . GLY A 1 99 ? 3.094 2.332 1.760 1.00 88.19 99 GLY A C 1
ATOM 787 O O . GLY A 1 99 ? 2.633 3.269 1.112 1.00 88.19 99 GLY A O 1
ATOM 788 N N . THR A 1 100 ? 2.463 1.811 2.820 1.00 85.81 100 THR A N 1
ATOM 789 C CA . THR A 1 100 ? 1.222 2.363 3.398 1.00 85.81 100 THR A CA 1
ATOM 790 C C . THR A 1 100 ? 1.194 2.225 4.923 1.00 85.81 100 THR A C 1
ATOM 792 O O . THR A 1 100 ? 1.647 1.220 5.468 1.00 85.81 100 THR A O 1
ATOM 795 N N . ASP A 1 101 ? 0.641 3.226 5.607 1.00 83.12 101 ASP A N 1
ATOM 796 C CA . ASP A 1 101 ? 0.366 3.265 7.052 1.00 83.12 101 ASP A CA 1
ATOM 797 C C . ASP A 1 101 ? -1.116 2.980 7.383 1.00 83.12 101 ASP A C 1
ATOM 799 O O . ASP A 1 101 ? -1.524 2.996 8.547 1.00 83.12 101 ASP A O 1
ATOM 803 N N . ALA A 1 102 ? -1.941 2.666 6.375 1.00 77.38 102 ALA A N 1
ATOM 804 C CA . ALA A 1 102 ? -3.387 2.501 6.530 1.00 77.38 102 ALA A CA 1
ATOM 805 C C . ALA A 1 102 ? -3.767 1.446 7.586 1.00 77.38 102 ALA A C 1
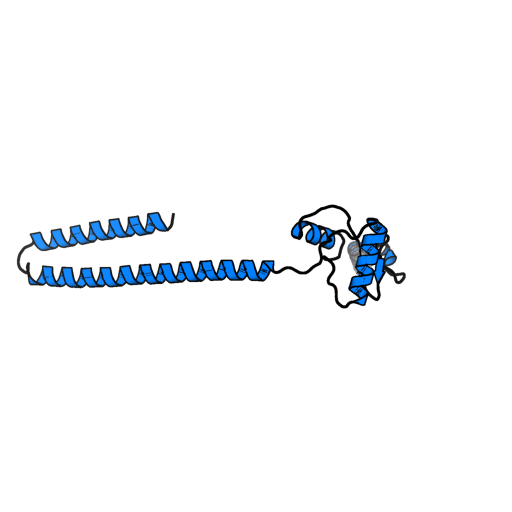ATOM 807 O O . ALA A 1 102 ? -4.756 1.610 8.304 1.00 77.38 102 ALA A O 1
ATOM 808 N N . GLN A 1 103 ? -2.969 0.382 7.721 1.00 73.25 103 GLN A N 1
ATOM 809 C CA . GLN A 1 103 ? -3.211 -0.672 8.707 1.00 73.25 103 GLN A CA 1
ATOM 810 C C . GLN A 1 103 ? -3.073 -0.155 10.150 1.00 73.25 103 GLN A C 1
ATOM 812 O O . GLN A 1 103 ? -3.869 -0.529 11.012 1.00 73.25 103 GLN A O 1
ATOM 817 N N . GLU A 1 104 ? -2.111 0.730 10.417 1.00 74.50 104 GLU A N 1
ATOM 818 C CA . GLU A 1 104 ? -1.901 1.320 11.744 1.00 74.50 104 GLU A CA 1
ATOM 819 C C . GLU A 1 104 ? -3.046 2.277 12.105 1.00 74.50 104 GLU A C 1
ATOM 821 O O . GLU A 1 104 ? -3.592 2.218 13.210 1.00 74.50 104 GLU A O 1
ATOM 826 N N . VAL A 1 105 ? -3.499 3.085 11.141 1.00 77.38 105 VAL A N 1
ATOM 827 C CA . VAL A 1 105 ? -4.620 4.023 11.319 1.00 77.38 105 VAL A CA 1
ATOM 828 C C . VAL A 1 105 ? -5.942 3.294 11.590 1.00 77.38 105 VAL A C 1
ATOM 830 O O . VAL A 1 105 ? -6.716 3.712 12.463 1.00 77.38 105 VAL A O 1
ATOM 833 N N . ILE A 1 106 ? -6.207 2.193 10.879 1.00 80.38 106 ILE A N 1
ATOM 834 C CA . ILE A 1 106 ? -7.410 1.372 11.084 1.00 80.38 106 ILE A CA 1
ATOM 835 C C . ILE A 1 106 ? -7.374 0.718 12.466 1.00 80.38 106 ILE A C 1
ATOM 837 O O . ILE A 1 106 ? -8.349 0.823 13.212 1.00 80.38 106 ILE A O 1
ATOM 841 N N . LEU A 1 107 ? -6.254 0.098 12.847 1.00 76.62 107 LEU A N 1
ATOM 842 C CA . LEU A 1 107 ? -6.110 -0.534 14.161 1.00 76.62 107 LEU A CA 1
ATOM 843 C C . LEU A 1 107 ? -6.253 0.483 15.297 1.00 76.62 107 LEU A C 1
ATOM 845 O O . LEU A 1 107 ? -6.984 0.226 16.252 1.00 76.62 107 LEU A O 1
ATOM 849 N N . ALA A 1 108 ? -5.639 1.662 15.179 1.00 79.44 108 ALA A N 1
ATOM 850 C CA . ALA A 1 108 ? -5.775 2.728 16.167 1.00 79.44 108 ALA A CA 1
ATOM 851 C C . ALA A 1 108 ? -7.226 3.225 16.293 1.00 79.44 108 ALA A C 1
ATOM 853 O O . ALA A 1 108 ? -7.706 3.475 17.401 1.00 79.44 108 ALA A O 1
ATOM 854 N N . SER A 1 109 ? -7.942 3.348 15.172 1.00 83.56 109 SER A N 1
ATOM 855 C CA . SER A 1 109 ? -9.359 3.734 15.153 1.00 83.56 109 SER A CA 1
ATOM 856 C C . SER A 1 109 ? -10.250 2.673 15.806 1.00 83.56 109 SER A C 1
ATOM 858 O O . SER A 1 109 ? -11.090 3.005 16.643 1.00 83.56 109 SER A O 1
ATOM 860 N N . LEU A 1 110 ? -10.031 1.395 15.486 1.00 81.75 110 LEU A N 1
ATOM 861 C CA . LEU A 1 110 ? -10.769 0.277 16.076 1.00 81.75 110 LEU A CA 1
ATOM 862 C C . LEU A 1 110 ? -10.498 0.143 17.579 1.00 81.75 110 LEU A C 1
ATOM 864 O O . LEU A 1 110 ? -11.442 0.004 18.355 1.00 81.75 110 LEU A O 1
ATOM 868 N N . LEU A 1 111 ? -9.240 0.269 18.008 1.00 84.69 111 LEU A N 1
ATOM 869 C CA . LEU A 1 111 ? -8.864 0.257 19.425 1.00 84.69 111 LEU A CA 1
ATOM 870 C C . LEU A 1 111 ? -9.520 1.411 20.192 1.00 84.69 111 LEU A C 1
ATOM 872 O O . LEU A 1 111 ? -10.062 1.198 21.276 1.00 84.69 111 LEU A O 1
ATOM 876 N N . LYS A 1 112 ? -9.540 2.627 19.625 1.00 88.19 112 LYS A N 1
ATOM 877 C CA . LYS A 1 112 ? -10.253 3.770 20.225 1.00 88.19 112 LYS A CA 1
ATOM 878 C C . LYS A 1 112 ? -11.743 3.476 20.399 1.00 88.19 112 LYS A C 1
ATOM 880 O O . LYS A 1 112 ? -12.280 3.741 21.473 1.00 88.19 112 LYS A O 1
ATOM 885 N N . LEU A 1 113 ? -12.399 2.910 19.384 1.00 83.25 113 LEU A N 1
ATOM 886 C CA . LEU A 1 113 ? -13.816 2.540 19.458 1.00 83.25 113 LEU A CA 1
ATOM 887 C C . LEU A 1 113 ? -14.073 1.463 20.522 1.00 83.25 113 LEU A C 1
ATOM 889 O O . LEU A 1 113 ? -14.993 1.614 21.323 1.00 83.25 113 LEU A O 1
ATOM 893 N N . GLN A 1 114 ? -13.231 0.430 20.598 1.00 87.38 114 GLN A N 1
ATOM 894 C CA . GLN A 1 114 ? -13.340 -0.626 21.611 1.00 87.38 114 GLN A CA 1
ATOM 895 C C . GLN A 1 114 ? -13.147 -0.091 23.037 1.00 87.38 114 GLN A C 1
ATOM 897 O O . GLN A 1 114 ? -13.907 -0.443 23.943 1.00 87.38 114 GLN A O 1
ATOM 902 N N . ILE A 1 115 ? -12.171 0.797 23.252 1.00 85.94 115 ILE A N 1
ATOM 903 C CA . ILE A 1 115 ? -11.932 1.427 24.560 1.00 85.94 115 ILE A CA 1
ATOM 904 C C . ILE A 1 115 ? -13.119 2.311 24.959 1.00 85.94 115 ILE A C 1
ATOM 906 O O . ILE A 1 115 ? -13.555 2.271 26.112 1.00 85.94 115 ILE A O 1
ATOM 910 N N . LEU A 1 116 ? -13.669 3.086 24.019 1.00 82.62 116 LEU A N 1
ATOM 911 C CA . LEU A 1 116 ? -14.849 3.920 24.254 1.00 82.62 116 LEU A CA 1
ATOM 912 C C . LEU A 1 116 ? -16.072 3.080 24.628 1.00 82.62 116 LEU A C 1
ATOM 914 O O . LEU A 1 116 ? -16.717 3.377 25.635 1.00 82.62 116 LEU A O 1
ATOM 918 N N . GLN A 1 117 ? -16.345 2.010 23.879 1.00 83.75 117 GLN A N 1
ATOM 919 C CA . GLN A 1 117 ? -17.418 1.067 24.200 1.00 83.75 117 GLN A CA 1
ATOM 920 C C . GLN A 1 117 ? -17.222 0.461 25.594 1.00 83.75 117 GLN A C 1
ATOM 922 O O . GLN A 1 117 ? -18.144 0.497 26.403 1.00 83.75 117 GLN A O 1
ATOM 927 N N . THR A 1 118 ? -16.006 0.008 25.916 1.00 86.56 118 THR A N 1
ATOM 928 C CA . THR A 1 118 ? -15.679 -0.594 27.221 1.00 86.56 118 THR A CA 1
ATOM 929 C C . THR A 1 118 ? -15.898 0.389 28.374 1.00 86.56 118 THR A C 1
ATOM 931 O O . THR A 1 118 ? -16.538 0.055 29.377 1.00 86.56 118 THR A O 1
ATOM 934 N N . LYS A 1 119 ? -15.415 1.629 28.224 1.00 89.94 119 LYS A N 1
ATOM 935 C CA . LYS A 1 119 ? -15.604 2.696 29.215 1.00 89.94 119 LYS A CA 1
ATOM 936 C C . LYS A 1 119 ? -17.086 3.016 29.409 1.00 89.94 119 LYS A C 1
ATOM 938 O O . LYS A 1 119 ? -17.519 3.202 30.545 1.00 89.94 119 LYS A O 1
ATOM 943 N N . TYR A 1 120 ? -17.856 3.050 28.324 1.00 86.88 120 TYR A N 1
ATOM 944 C CA . TYR A 1 120 ? -19.294 3.285 28.372 1.00 86.88 120 TYR A CA 1
ATOM 945 C C . TYR A 1 120 ? -20.032 2.158 29.106 1.00 86.88 120 TYR A C 1
ATOM 947 O O . TYR A 1 120 ? -20.805 2.436 30.022 1.00 86.88 120 TYR A O 1
ATOM 955 N N . THR A 1 121 ? -19.732 0.891 28.798 1.00 82.94 121 THR A N 1
ATOM 956 C CA . THR A 1 121 ? -20.308 -0.255 29.523 1.00 82.94 121 THR A CA 1
ATOM 957 C C . THR A 1 121 ? -19.963 -0.239 31.007 1.00 82.94 121 THR A C 1
ATOM 959 O O . THR A 1 121 ? -20.838 -0.488 3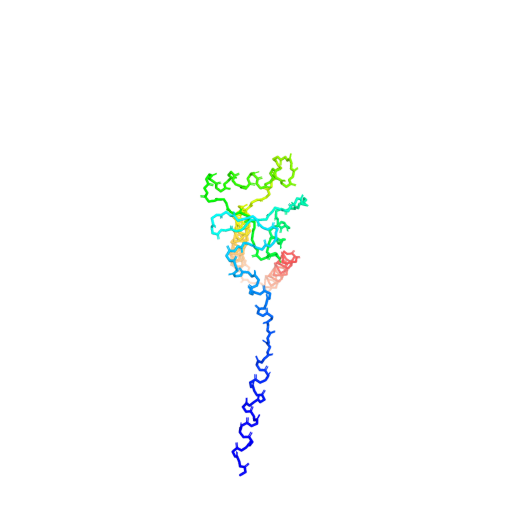1.834 1.00 82.94 121 THR A O 1
ATOM 962 N N . TYR A 1 122 ? -18.722 0.097 31.372 1.00 89.56 122 TYR A N 1
ATOM 963 C CA . TYR A 1 122 ? -18.328 0.198 32.778 1.00 89.56 122 TYR A CA 1
ATOM 964 C C . TYR A 1 122 ? -19.090 1.316 33.501 1.00 89.56 122 TYR A C 1
ATOM 966 O O . TYR A 1 122 ? -19.582 1.121 34.612 1.00 89.56 122 TYR A O 1
ATOM 974 N N . TYR A 1 123 ? -19.231 2.475 32.856 1.00 88.56 123 TYR A N 1
ATOM 975 C CA . TYR A 1 123 ? -19.978 3.603 33.405 1.00 88.56 123 TYR A CA 1
ATOM 976 C C . TYR A 1 123 ? -21.463 3.268 33.599 1.00 88.56 123 TYR A C 1
ATOM 978 O O . TYR A 1 123 ? -22.030 3.551 34.655 1.00 88.56 123 TYR A O 1
ATOM 986 N N . LEU A 1 124 ? -22.078 2.593 32.624 1.00 84.38 124 LEU A N 1
ATOM 987 C CA . LEU A 1 124 ? -23.462 2.138 32.721 1.00 84.38 124 LEU A CA 1
ATOM 988 C C . LEU A 1 124 ? -23.642 1.109 33.847 1.00 84.38 124 LEU A C 1
ATOM 990 O O . LEU A 1 124 ? -24.559 1.242 34.657 1.00 84.38 124 LEU A O 1
ATOM 994 N N . LEU A 1 125 ? -22.738 0.130 33.960 1.00 86.50 125 LEU A N 1
ATOM 995 C CA . LEU A 1 125 ? -22.762 -0.866 35.035 1.00 86.50 125 LEU A CA 1
ATOM 996 C C . LEU A 1 125 ? -22.620 -0.213 36.416 1.00 86.50 125 LEU A C 1
ATOM 998 O O . LEU A 1 125 ? -23.337 -0.572 37.350 1.00 86.50 125 LEU A O 1
ATOM 1002 N N . TYR A 1 126 ? -21.735 0.776 36.541 1.00 90.00 126 TYR A N 1
ATOM 1003 C CA . TYR A 1 126 ? -21.578 1.553 37.767 1.00 90.00 126 TYR A CA 1
ATOM 1004 C C . TYR A 1 126 ? -22.877 2.278 38.146 1.00 90.00 126 TYR A C 1
ATOM 1006 O O . TYR A 1 126 ? -23.301 2.195 39.301 1.00 90.00 126 TYR A O 1
ATOM 1014 N N . ILE A 1 127 ? -23.545 2.937 37.193 1.00 83.19 127 ILE A N 1
ATOM 1015 C CA . ILE A 1 127 ? -24.846 3.581 37.438 1.00 83.19 127 ILE A CA 1
ATOM 1016 C C . ILE A 1 127 ? -25.876 2.546 37.904 1.00 83.19 127 ILE A C 1
ATOM 1018 O O . ILE A 1 127 ? -26.542 2.772 38.913 1.00 83.19 127 ILE A O 1
ATOM 1022 N N . ILE A 1 128 ? -25.968 1.395 37.231 1.00 82.81 128 ILE A N 1
ATOM 1023 C CA . ILE A 1 128 ? -26.907 0.318 37.581 1.00 82.81 128 ILE A CA 1
ATOM 1024 C C . ILE A 1 128 ? -26.675 -0.174 39.014 1.00 82.81 128 ILE A C 1
ATOM 1026 O O . ILE A 1 128 ? -27.625 -0.283 39.791 1.00 82.81 128 ILE A O 1
ATOM 1030 N N . LEU A 1 129 ? -25.422 -0.440 39.392 1.00 84.56 129 LEU A N 1
ATOM 1031 C CA . LEU A 1 129 ? -25.078 -0.937 40.726 1.00 84.56 129 LEU A CA 1
ATOM 1032 C C . LEU A 1 129 ? -25.421 0.079 41.822 1.00 84.56 129 LEU A C 1
ATOM 1034 O O . LEU A 1 129 ? -26.035 -0.289 42.826 1.00 84.56 129 LEU A O 1
ATOM 1038 N N . ASN A 1 130 ? -25.077 1.354 41.621 1.00 85.50 130 ASN A N 1
ATOM 1039 C CA . ASN A 1 130 ? -25.386 2.412 42.587 1.00 85.50 130 ASN A CA 1
ATOM 1040 C C . ASN A 1 130 ? -26.891 2.638 42.724 1.00 85.50 130 ASN A C 1
ATOM 1042 O O . ASN A 1 130 ? -27.396 2.824 43.829 1.00 85.50 130 ASN A O 1
ATOM 1046 N N . LEU A 1 131 ? -27.621 2.568 41.617 1.00 80.62 131 LEU A N 1
ATOM 1047 C CA . LEU A 1 131 ? -29.066 2.737 41.615 1.00 80.62 131 LEU A CA 1
ATOM 1048 C C . LEU A 1 131 ? -29.774 1.549 42.283 1.00 80.62 131 LEU A C 1
ATOM 1050 O O . LEU A 1 131 ? -30.721 1.742 43.042 1.00 80.62 131 LEU A O 1
ATOM 1054 N N . HIS A 1 132 ? -29.258 0.330 42.107 1.00 84.50 132 HIS A N 1
ATOM 1055 C CA . HIS A 1 132 ? -29.729 -0.858 42.821 1.00 84.50 132 HIS A CA 1
ATOM 1056 C C . HIS A 1 132 ? -29.455 -0.780 44.336 1.00 84.50 132 HIS A C 1
ATOM 1058 O O . HIS A 1 132 ? -30.306 -1.158 45.144 1.00 84.50 132 HIS A O 1
ATOM 1064 N N . LEU A 1 133 ? -28.290 -0.258 44.736 1.00 83.31 133 LEU A N 1
ATOM 1065 C CA . LEU A 1 133 ? -27.945 0.012 46.139 1.00 83.31 133 LEU A CA 1
ATOM 1066 C C . LEU A 1 133 ? -28.862 1.074 46.754 1.00 83.31 133 LEU A C 1
ATOM 1068 O O . LEU A 1 133 ? -29.411 0.854 47.835 1.00 83.31 133 LEU A O 1
ATOM 1072 N N . TYR A 1 134 ? -29.075 2.186 46.047 1.00 85.50 134 TYR A N 1
ATOM 1073 C CA . TYR A 1 134 ? -30.011 3.234 46.449 1.00 85.50 134 TYR A CA 1
ATOM 1074 C C . TYR A 1 134 ? -31.417 2.666 46.647 1.00 85.50 134 TYR A C 1
ATOM 1076 O O . TYR A 1 134 ? -32.056 2.923 47.665 1.00 85.50 134 TYR A O 1
ATOM 1084 N N . PHE A 1 135 ? -31.865 1.818 45.720 1.00 79.50 135 PHE A N 1
ATOM 1085 C CA . PHE A 1 135 ? -33.165 1.173 45.816 1.00 79.50 135 PHE A CA 1
ATOM 1086 C C . PHE A 1 135 ? -33.272 0.271 47.056 1.00 79.50 135 PHE A C 1
ATOM 1088 O O . PHE A 1 135 ? -34.251 0.355 47.799 1.00 79.50 135 PHE A O 1
ATOM 1095 N N . LYS A 1 136 ? -32.261 -0.570 47.326 1.00 85.44 136 LYS A N 1
ATOM 1096 C CA . LYS A 1 136 ? -32.231 -1.421 48.531 1.00 85.44 136 LYS A CA 1
ATOM 1097 C C . LYS A 1 136 ? -32.316 -0.595 49.813 1.00 85.44 136 LYS A C 1
ATOM 1099 O O . LYS A 1 136 ? -33.083 -0.942 50.707 1.00 85.44 136 LYS A O 1
ATOM 1104 N N . LEU A 1 137 ? -31.561 0.500 49.888 1.00 83.00 137 LEU A N 1
ATOM 1105 C CA . LEU A 1 137 ? -31.577 1.415 51.031 1.00 83.00 137 LEU A CA 1
ATOM 1106 C C . LEU A 1 137 ? -32.939 2.098 51.192 1.00 83.00 137 LEU A C 1
ATOM 1108 O O . LEU A 1 137 ? -33.473 2.139 52.299 1.00 83.00 137 LEU A O 1
ATOM 1112 N N . TYR A 1 138 ? -33.530 2.574 50.094 1.00 81.12 138 TYR A N 1
ATOM 1113 C CA . TYR A 1 138 ? -34.848 3.203 50.101 1.00 81.12 138 TYR A CA 1
ATOM 1114 C C . TYR A 1 138 ? -35.943 2.229 50.556 1.00 81.12 138 TYR A C 1
ATOM 1116 O O . TYR A 1 138 ? -36.738 2.564 51.431 1.00 81.12 138 TYR A O 1
ATOM 1124 N N . ALA A 1 139 ? -35.956 1.002 50.027 1.00 79.00 139 ALA A N 1
ATOM 1125 C CA . ALA A 1 139 ? -36.910 -0.030 50.427 1.00 79.00 139 ALA A CA 1
ATOM 1126 C C . ALA A 1 139 ? -36.766 -0.413 51.910 1.00 79.00 139 ALA A C 1
ATOM 1128 O O . ALA A 1 139 ? -37.775 -0.572 52.597 1.00 79.00 139 ALA A O 1
ATOM 1129 N N . LEU A 1 140 ? -35.532 -0.513 52.422 1.00 81.81 140 LEU A N 1
ATOM 1130 C CA . LEU A 1 140 ? -35.266 -0.772 53.841 1.00 81.81 140 LEU A CA 1
ATOM 1131 C C . LEU A 1 140 ? -35.773 0.365 54.734 1.00 81.81 140 LEU A C 1
ATOM 1133 O O . LEU A 1 140 ? -36.465 0.093 55.712 1.00 81.81 140 LEU A O 1
ATOM 1137 N N . LEU A 1 141 ? -35.472 1.621 54.387 1.00 79.56 141 LEU A N 1
ATOM 1138 C CA . LEU A 1 141 ? -35.952 2.802 55.116 1.00 79.56 141 LEU A CA 1
ATOM 1139 C C . LEU A 1 141 ? -37.480 2.893 55.102 1.00 79.56 141 LEU A C 1
ATOM 1141 O O . LEU A 1 141 ? -38.108 3.160 56.122 1.00 79.56 141 LEU A O 1
ATOM 1145 N N . TYR A 1 142 ? -38.101 2.630 53.957 1.00 71.62 142 TYR A N 1
ATOM 1146 C CA . TYR A 1 142 ? -39.552 2.655 53.852 1.00 71.62 142 TYR A CA 1
ATOM 1147 C C . TYR A 1 142 ? -40.191 1.521 54.672 1.00 71.62 142 TYR A C 1
ATOM 1149 O O . TYR A 1 142 ? -41.162 1.746 55.392 1.00 71.62 142 TYR A O 1
ATOM 1157 N N . TYR A 1 143 ? -39.626 0.310 54.640 1.00 70.62 143 TYR A N 1
ATOM 1158 C CA . TYR A 1 143 ? -40.118 -0.824 55.430 1.00 70.62 143 TYR A CA 1
ATOM 1159 C C . TYR A 1 143 ? -40.000 -0.590 56.944 1.00 70.62 143 TYR A C 1
ATOM 1161 O O . TYR A 1 143 ? -40.895 -0.977 57.701 1.00 70.62 143 TYR A O 1
ATOM 1169 N N . THR A 1 144 ? -38.924 0.057 57.405 1.00 72.75 144 THR A N 1
ATOM 1170 C CA . THR A 1 144 ? -38.751 0.379 58.829 1.00 72.75 144 THR A CA 1
ATOM 1171 C C . THR A 1 144 ? -39.698 1.485 59.294 1.00 72.75 144 THR A C 1
ATOM 1173 O O . THR A 1 144 ? -40.220 1.384 60.405 1.00 72.75 144 THR A O 1
ATOM 1176 N N . ILE A 1 145 ? -39.970 2.491 58.456 1.00 70.56 145 ILE A N 1
ATOM 1177 C CA . ILE A 1 145 ? -40.855 3.621 58.787 1.00 70.56 145 ILE A CA 1
ATOM 1178 C C . ILE A 1 145 ? -42.340 3.222 58.723 1.00 70.56 145 ILE A C 1
ATOM 1180 O O . ILE A 1 145 ? -43.110 3.552 59.623 1.00 70.56 145 ILE A O 1
ATOM 1184 N N . TYR A 1 146 ? -42.761 2.476 57.700 1.00 63.31 146 TYR A N 1
ATOM 1185 C CA . TYR A 1 146 ? -44.179 2.202 57.420 1.00 63.31 146 TYR A CA 1
ATOM 1186 C C . TYR A 1 146 ? -44.658 0.825 57.895 1.00 63.31 146 TYR A C 1
ATOM 1188 O O . TYR A 1 146 ? -45.581 0.254 57.312 1.00 63.31 146 TYR A O 1
ATOM 1196 N N . LYS A 1 147 ? -44.068 0.292 58.972 1.00 58.88 147 LYS A N 1
ATOM 1197 C CA . LYS A 1 147 ? -44.228 -1.086 59.484 1.00 58.88 147 LYS A CA 1
ATOM 1198 C C . LYS A 1 147 ? -45.662 -1.518 59.893 1.00 58.88 147 LYS A C 1
ATOM 1200 O O . LYS A 1 147 ? -45.808 -2.437 60.693 1.00 58.88 147 LYS A O 1
ATOM 1205 N N . LYS A 1 148 ? -46.748 -0.896 59.411 1.00 55.03 148 LYS A N 1
ATOM 1206 C CA . LYS A 1 148 ? -48.121 -1.248 59.824 1.00 55.03 148 LYS A CA 1
ATOM 1207 C C . LYS A 1 148 ? -49.290 -0.888 58.883 1.00 55.03 148 LYS A C 1
ATOM 1209 O O . LYS A 1 148 ? -50.422 -0.907 59.354 1.00 55.03 148 LYS A O 1
ATOM 1214 N N . SER A 1 149 ? -49.091 -0.594 57.589 1.00 57.53 149 SER A N 1
ATOM 1215 C CA . SER A 1 149 ? -50.219 -0.276 56.678 1.00 57.53 149 SER A CA 1
ATOM 1216 C C . SER A 1 149 ? -50.124 -0.942 55.295 1.00 57.53 149 SER A C 1
ATOM 1218 O O . SER A 1 149 ? -49.119 -0.805 54.601 1.00 57.53 149 SER A O 1
ATOM 1220 N N . ILE A 1 150 ? -51.204 -1.620 54.874 1.00 58.38 150 ILE A N 1
ATOM 1221 C CA . ILE A 1 150 ? -51.366 -2.309 53.571 1.00 58.38 150 ILE A CA 1
ATOM 1222 C C . ILE A 1 150 ? -51.154 -1.354 52.378 1.00 58.38 150 ILE A C 1
ATOM 1224 O O . ILE A 1 150 ? -50.635 -1.759 51.337 1.00 58.38 150 ILE A O 1
ATOM 1228 N N . TYR A 1 151 ? -51.458 -0.064 52.551 1.00 56.94 151 TYR A N 1
ATOM 1229 C CA . TYR A 1 151 ? -51.250 0.974 51.534 1.00 56.94 151 TYR A CA 1
ATOM 1230 C C . TYR A 1 151 ? -49.762 1.227 51.205 1.00 56.94 151 TYR A C 1
ATOM 1232 O O . TYR A 1 151 ? -49.440 1.685 50.107 1.00 56.94 151 TYR A O 1
ATOM 1240 N N . GLY A 1 152 ? -48.833 0.879 52.107 1.00 59.00 152 GLY A N 1
ATOM 1241 C CA . GLY A 1 152 ? -47.392 1.026 51.873 1.00 59.00 152 GLY A CA 1
ATOM 1242 C C . GLY A 1 152 ? -46.827 0.028 50.853 1.00 59.00 152 GLY A C 1
ATOM 1243 O O . GLY A 1 152 ? -45.966 0.386 50.055 1.00 59.00 152 GLY A O 1
ATOM 1244 N N . ILE A 1 153 ? -47.346 -1.206 50.812 1.00 64.69 153 ILE A N 1
ATOM 1245 C CA . ILE A 1 153 ? -46.836 -2.280 49.935 1.00 64.69 153 ILE A CA 1
ATOM 1246 C C . ILE A 1 153 ? -47.208 -2.030 48.466 1.00 64.69 153 ILE A C 1
ATOM 1248 O O . ILE A 1 153 ? -46.365 -2.177 47.581 1.00 64.69 153 ILE A O 1
ATOM 1252 N N . HIS A 1 154 ? -48.445 -1.596 48.198 1.00 66.88 154 HIS A N 1
ATOM 1253 C CA . HIS A 1 154 ? -48.885 -1.248 46.840 1.00 66.88 154 HIS A CA 1
ATOM 1254 C C . HIS A 1 154 ? -48.081 -0.084 46.252 1.00 66.88 154 HIS A C 1
ATOM 1256 O O . HIS A 1 154 ? -47.719 -0.112 45.076 1.00 66.88 154 HIS A O 1
ATOM 1262 N N . THR A 1 155 ? -47.752 0.907 47.083 1.00 68.06 155 THR A N 1
ATOM 1263 C CA . THR A 1 155 ? -46.954 2.070 46.676 1.00 68.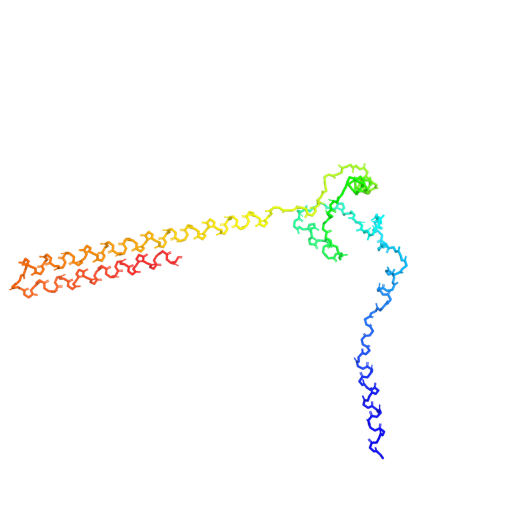06 155 THR A CA 1
ATOM 1264 C C . THR A 1 155 ? -45.518 1.666 46.312 1.00 68.06 155 THR A C 1
ATOM 1266 O O . THR A 1 155 ? -44.989 2.131 45.304 1.00 68.06 155 THR A O 1
ATOM 1269 N N . ILE A 1 156 ? -44.914 0.728 47.056 1.00 67.75 156 ILE A N 1
ATOM 1270 C CA . ILE A 1 156 ? -43.590 0.161 46.738 1.00 67.75 156 ILE A CA 1
ATOM 1271 C C . ILE A 1 156 ? -43.603 -0.582 45.394 1.00 67.75 156 ILE A C 1
ATOM 1273 O O . ILE A 1 156 ? -42.697 -0.387 44.580 1.00 67.75 156 ILE A O 1
ATOM 1277 N N . LEU A 1 157 ? -44.618 -1.419 45.144 1.00 70.12 157 LEU A N 1
ATOM 1278 C CA . LEU A 1 157 ? -44.730 -2.170 43.888 1.00 70.12 157 LEU A CA 1
ATOM 1279 C C . LEU A 1 157 ? -44.881 -1.235 42.679 1.00 70.12 157 LEU A C 1
ATOM 1281 O O . LEU A 1 157 ? -44.215 -1.425 41.661 1.00 70.12 157 LEU A O 1
ATOM 1285 N N . LEU A 1 158 ? -45.707 -0.193 42.810 1.00 73.19 158 LEU A N 1
ATOM 1286 C CA . LEU A 1 158 ? -45.889 0.830 41.777 1.00 73.19 158 LEU A CA 1
ATOM 1287 C C . LEU A 1 158 ? -44.571 1.544 41.454 1.00 73.19 158 LEU A C 1
ATOM 1289 O O . LEU A 1 158 ? -44.199 1.638 40.286 1.00 73.19 158 LEU A O 1
ATOM 1293 N N . HIS A 1 159 ? -43.808 1.952 42.468 1.00 76.25 159 HIS A N 1
ATOM 1294 C CA . HIS A 1 159 ? -42.506 2.589 42.254 1.00 76.25 159 HIS A CA 1
ATOM 1295 C C . HIS A 1 159 ? -41.495 1.656 41.564 1.00 76.25 159 HIS A C 1
ATOM 1297 O O . HIS A 1 159 ? -40.784 2.082 40.654 1.00 76.25 159 HIS A O 1
ATOM 1303 N N . PHE A 1 160 ? -41.475 0.370 41.929 1.00 77.06 160 PHE A N 1
ATOM 1304 C CA . PHE A 1 160 ? -40.651 -0.646 41.262 1.00 77.06 160 PHE A CA 1
ATOM 1305 C C . PHE A 1 160 ? -41.012 -0.823 39.783 1.00 77.06 160 PHE A C 1
ATOM 1307 O O . PHE A 1 160 ? -40.124 -0.892 38.933 1.00 77.06 160 PHE A O 1
ATOM 1314 N N . THR A 1 161 ? -42.308 -0.899 39.472 1.00 79.12 161 THR A N 1
ATOM 1315 C CA . THR A 1 161 ? -42.781 -1.109 38.094 1.00 79.12 161 THR A CA 1
ATOM 1316 C C . THR A 1 161 ? -42.500 0.090 37.191 1.00 79.12 161 THR A C 1
ATOM 1318 O O . THR A 1 161 ? -41.956 -0.093 36.104 1.00 79.12 161 THR A O 1
ATOM 1321 N N . VAL A 1 162 ? -42.770 1.317 37.650 1.00 81.25 162 VAL A N 1
ATOM 1322 C CA . VAL A 1 162 ? -42.471 2.548 36.892 1.00 81.25 162 VAL A CA 1
ATOM 1323 C C . VAL A 1 162 ? -40.971 2.670 36.621 1.00 81.25 162 VAL A C 1
ATOM 1325 O O . VAL A 1 162 ? -40.558 3.003 35.510 1.00 81.25 162 VAL A O 1
ATOM 1328 N N . TYR A 1 163 ? -40.145 2.330 37.609 1.00 75.94 163 TYR A N 1
ATOM 1329 C CA . TYR A 1 163 ? -38.697 2.332 37.466 1.00 75.94 163 TYR A CA 1
ATOM 1330 C C . TYR A 1 163 ? -38.200 1.297 36.443 1.00 75.94 163 TYR A C 1
ATOM 1332 O O . TYR A 1 163 ? -37.393 1.630 35.575 1.00 75.94 163 TYR A O 1
ATOM 1340 N N . TYR A 1 164 ? -38.704 0.059 36.497 1.00 77.69 164 TYR A N 1
ATOM 1341 C CA . TYR A 1 164 ? -38.316 -0.997 35.554 1.00 77.69 164 TYR A CA 1
ATOM 1342 C C . TYR A 1 164 ? -38.699 -0.646 34.108 1.00 77.69 164 TYR A C 1
ATOM 1344 O O . TYR A 1 164 ? -37.948 -0.930 33.172 1.00 77.69 164 TYR A O 1
ATOM 1352 N N . ILE A 1 165 ? -39.837 0.029 33.926 1.00 78.81 165 ILE A N 1
ATOM 1353 C CA . ILE A 1 165 ? -40.284 0.537 32.625 1.00 78.81 165 ILE A CA 1
ATOM 1354 C C . ILE A 1 165 ? -39.352 1.648 32.124 1.00 78.81 165 ILE A C 1
ATOM 1356 O O . ILE A 1 165 ? -38.873 1.565 30.995 1.00 78.81 165 ILE A O 1
ATOM 1360 N N . LEU A 1 166 ? -39.031 2.647 32.955 1.00 79.44 166 LEU A N 1
ATOM 1361 C CA . LEU A 1 166 ? -38.097 3.723 32.589 1.00 79.44 166 LEU A CA 1
ATOM 1362 C C . LEU A 1 166 ? -36.701 3.186 32.245 1.00 79.44 166 LEU A C 1
ATOM 1364 O O . LEU A 1 166 ? -36.093 3.629 31.274 1.00 79.44 166 LEU A O 1
ATOM 1368 N N . TYR A 1 167 ? -36.216 2.198 32.998 1.00 76.25 167 TYR A N 1
ATOM 1369 C CA . TYR A 1 167 ? -34.953 1.515 32.725 1.00 76.25 167 TYR A CA 1
ATOM 1370 C C . TYR A 1 167 ? -34.974 0.774 31.380 1.00 76.25 167 TYR A C 1
ATOM 1372 O O . TYR A 1 167 ? -34.050 0.911 30.580 1.00 76.25 167 TYR A O 1
ATOM 1380 N N . SER A 1 168 ? -36.047 0.027 31.107 1.00 76.38 168 SER A N 1
ATOM 1381 C CA . SER A 1 168 ? -36.206 -0.722 29.854 1.00 76.38 168 SER A CA 1
ATOM 1382 C C . SER A 1 168 ? -36.290 0.209 28.642 1.00 76.38 168 SER A C 1
ATOM 1384 O O . SER A 1 168 ? -35.695 -0.077 27.606 1.00 76.38 168 SER A O 1
ATOM 1386 N N . LEU A 1 169 ? -36.970 1.351 28.788 1.00 75.88 169 LEU A N 1
ATOM 1387 C CA . LEU A 1 169 ? -37.058 2.383 27.755 1.00 75.88 169 LEU A CA 1
ATOM 1388 C C . LEU A 1 169 ? -35.705 3.051 27.493 1.00 75.88 169 LEU A C 1
ATOM 1390 O O . LEU A 1 169 ? -35.342 3.211 26.334 1.00 75.88 169 LEU A O 1
ATOM 1394 N N . LEU A 1 170 ? -34.944 3.385 28.543 1.00 74.31 170 LEU A N 1
ATOM 1395 C CA . LEU A 1 170 ? -33.609 3.979 28.413 1.00 74.31 170 LEU A CA 1
ATOM 1396 C C . LEU A 1 170 ? -32.617 3.011 27.752 1.00 74.31 170 LEU A C 1
ATOM 1398 O O . LEU A 1 170 ? -31.809 3.412 26.925 1.00 74.31 170 LEU A O 1
ATOM 1402 N N . HIS A 1 171 ? -32.684 1.726 28.094 1.00 73.69 171 HIS A N 1
ATOM 1403 C CA . HIS A 1 171 ? -31.849 0.706 27.467 1.00 73.69 171 HIS A CA 1
ATOM 1404 C C . HIS A 1 171 ? -32.210 0.522 25.980 1.00 73.69 171 HIS A C 1
ATOM 1406 O O . HIS A 1 171 ? -31.319 0.424 25.140 1.00 73.69 171 HIS A O 1
ATOM 1412 N N . TYR A 1 172 ? -33.505 0.530 25.637 1.00 69.19 172 TYR A N 1
ATOM 1413 C CA . TYR A 1 172 ? -33.978 0.353 24.260 1.00 69.19 172 TYR A CA 1
ATOM 1414 C C . TYR A 1 172 ? -33.645 1.544 23.346 1.00 69.19 172 TYR A C 1
ATOM 1416 O O . TYR A 1 172 ? -33.223 1.336 22.213 1.00 69.19 172 TYR A O 1
ATOM 1424 N N . THR A 1 173 ? -33.770 2.785 23.827 1.00 66.31 173 THR A N 1
ATOM 1425 C CA . THR A 1 173 ? -33.442 3.988 23.035 1.00 66.31 173 THR A CA 1
ATOM 1426 C C . THR A 1 173 ? -31.950 4.177 22.773 1.00 66.31 173 THR A C 1
ATOM 1428 O O . THR A 1 173 ? -31.594 4.944 21.889 1.00 66.31 173 THR A O 1
ATOM 1431 N N . ILE A 1 174 ? -31.084 3.503 23.530 1.00 60.53 174 ILE A N 1
ATOM 1432 C CA . ILE A 1 174 ? -29.621 3.602 23.405 1.00 60.53 174 ILE A CA 1
ATOM 1433 C C . ILE A 1 174 ? -29.042 2.466 22.541 1.00 60.53 174 ILE A C 1
ATOM 1435 O O . ILE A 1 174 ? -27.953 2.605 21.990 1.00 60.53 174 ILE A O 1
ATOM 1439 N N . LEU A 1 175 ? -29.753 1.338 22.435 1.00 58.78 175 LEU A N 1
ATOM 1440 C CA . LEU A 1 175 ? -29.398 0.202 21.572 1.00 58.78 175 LEU A CA 1
ATOM 1441 C C . LEU A 1 175 ? -29.935 0.325 20.136 1.00 58.78 175 LEU A C 1
ATOM 1443 O O . LEU A 1 175 ? -29.486 -0.426 19.269 1.00 58.78 175 LEU A O 1
ATOM 1447 N N . SER A 1 176 ? -30.894 1.226 19.907 1.00 49.00 176 SER A N 1
ATOM 1448 C CA . SER A 1 176 ? -31.375 1.647 18.584 1.00 49.00 176 SER A CA 1
ATOM 1449 C C . SER A 1 176 ? -30.499 2.745 17.989 1.00 49.00 176 SER A C 1
ATOM 1451 O O . SER A 1 176 ? -30.584 2.885 16.748 1.00 49.00 176 SER A O 1
#

Organism: Sander lucioperca (NCBI:txid283035)

Sequence (176 aa):
MKTLTVFALVCVMTALTGAAADVNLVKRWARGGCYGGWSRFNDRCFFYDPRPMTWAKAEKNCESLGGNLASVRNIMEYHELQRLIMTNSHEYKETWIGGTDAQEVILASLLKLQILQTKYTYYLLYIILNLHLYFKLYALLYYTIYKKSIYGIHTILLHFTVYYILYSLLHYTILS

InterPro domains:
  IPR001304 C-type lectin-like [PF00059] (52-102)
  IPR001304 C-type lectin-like [PS50041] (41-101)
  IPR016186 C-type lectin-like/link domain superfamily [G3DSA:3.10.100.10] (21-110)
  IPR016187 C-type lectin fold [SSF56436] (27-101)
  IPR050111 C-type lectin and snaclec domain-containing protein [PTHR22803] (34-103)

Foldseek 3Di:
DVVVVVVVVVVVVVVVVPPPPPVVVVVVCPPPDDDPQWDDDDPDTHHDDPDDDDLVVQQVVQVVVVHGFADDDDPVSVVVVQVNCCVVVVDRDDDDGRDDPVVVVVVVVVVVVVVVVVVVVVVVVVVVVVVVVVLVVVVVVLCVVVVDDPVSVVVNVVVVVVVVVVVVVVVVVVVD

Radius of gyration: 36.72 Å; chains: 1; bounding box: 72×74×84 Å